Protein AF-A0A4Q2YJ33-F1 (afdb_monomer)

pLDDT: mean 76.93, std 11.54, range [37.56, 91.25]

Foldseek 3Di:
DDQDPDLCSQPLLVPDDPVVSVVLLVVLCCVPPNCPDPNVVVLVVQLQVLLVVLLVVLQVVCVVVVPDDNVVSSNVRSVVSNVVSVSVVVRVSCVVCSVVSNVVCVVPVPVVVPDDDD

Radius of gyration: 19.41 Å; Cα contacts (8 Å, |Δi|>4): 100; chains: 1; bounding box: 50×31×54 Å

Structure (mmCIF, N/CA/C/O backbone):
data_AF-A0A4Q2YJ33-F1
#
_entry.id   AF-A0A4Q2YJ33-F1
#
loop_
_atom_site.group_PDB
_atom_site.id
_atom_site.type_symbol
_atom_site.label_atom_id
_atom_site.label_alt_id
_atom_site.label_comp_id
_atom_site.label_asym_id
_atom_site.label_entity_id
_atom_site.label_seq_id
_atom_site.pdbx_PDB_ins_code
_atom_site.Cartn_x
_atom_site.Cartn_y
_atom_site.Cartn_z
_atom_site.occupancy
_atom_site.B_iso_or_equiv
_atom_site.auth_seq_id
_atom_site.auth_comp_id
_atom_site.auth_asym_id
_atom_site.auth_atom_id
_atom_site.pdbx_PDB_model_num
ATOM 1 N N . MET A 1 1 ? -5.854 -18.747 4.571 1.00 53.12 1 MET A N 1
ATOM 2 C CA . MET A 1 1 ? -5.642 -17.290 4.754 1.00 53.12 1 MET A CA 1
ATOM 3 C C . MET A 1 1 ? -6.930 -16.575 4.365 1.00 53.12 1 MET A C 1
ATOM 5 O O . MET A 1 1 ? -7.335 -16.728 3.225 1.00 53.12 1 MET A O 1
ATOM 9 N N . ARG A 1 2 ? -7.589 -15.829 5.264 1.00 67.62 2 ARG A N 1
ATOM 10 C CA . ARG A 1 2 ? -8.715 -14.962 4.860 1.00 67.62 2 ARG A CA 1
ATOM 11 C C . ARG A 1 2 ? -8.138 -13.687 4.233 1.00 67.62 2 ARG A C 1
ATOM 13 O O . ARG A 1 2 ? -7.216 -13.111 4.823 1.00 67.62 2 ARG A O 1
ATOM 20 N N . ILE A 1 3 ? -8.611 -13.337 3.039 1.00 70.81 3 ILE A N 1
ATOM 21 C CA . ILE A 1 3 ? -8.297 -12.090 2.331 1.00 70.81 3 ILE A CA 1
ATOM 22 C C . ILE A 1 3 ? -9.468 -11.149 2.596 1.00 70.81 3 ILE A C 1
ATOM 24 O O . ILE A 1 3 ? -10.615 -11.533 2.377 1.00 70.81 3 ILE A O 1
ATOM 28 N N . TYR A 1 4 ? -9.187 -9.956 3.109 1.00 71.00 4 TYR A N 1
ATOM 29 C CA . TYR A 1 4 ? -10.207 -8.937 3.343 1.00 71.00 4 TYR A CA 1
ATOM 30 C C . TYR A 1 4 ? -10.124 -7.931 2.200 1.00 71.00 4 TYR A C 1
ATOM 32 O O . TYR A 1 4 ? -9.126 -7.222 2.083 1.00 71.00 4 TYR A O 1
ATOM 40 N N . HIS A 1 5 ? -11.130 -7.899 1.327 1.00 68.81 5 HIS A N 1
ATOM 41 C CA . HIS A 1 5 ? -11.173 -6.935 0.226 1.00 68.81 5 HIS A CA 1
ATOM 42 C C . HIS A 1 5 ? -11.682 -5.573 0.706 1.00 68.81 5 HIS A C 1
ATOM 44 O O . HIS A 1 5 ? -11.366 -4.541 0.119 1.00 68.81 5 HIS A O 1
ATOM 50 N N . SER A 1 6 ? -12.468 -5.559 1.782 1.00 72.31 6 SER A N 1
ATOM 51 C CA . SER A 1 6 ? -13.024 -4.352 2.376 1.00 72.31 6 SER A CA 1
ATOM 52 C C . SER A 1 6 ? -13.246 -4.516 3.882 1.00 72.31 6 SER A C 1
ATOM 54 O O . SER A 1 6 ? -13.364 -5.625 4.399 1.00 72.31 6 SER A O 1
ATOM 56 N N . LEU A 1 7 ? -13.378 -3.394 4.599 1.00 73.69 7 LEU A N 1
ATOM 57 C CA . LEU A 1 7 ? -13.685 -3.360 6.037 1.00 73.69 7 LEU A CA 1
ATOM 58 C C . LEU A 1 7 ? -14.980 -4.100 6.403 1.00 73.69 7 LEU A C 1
ATOM 60 O O . LEU A 1 7 ? -15.147 -4.514 7.543 1.00 73.69 7 LEU A O 1
ATOM 64 N N . LYS A 1 8 ? -15.901 -4.270 5.447 1.00 74.56 8 LYS A N 1
ATOM 65 C CA . LYS A 1 8 ? -17.136 -5.047 5.629 1.00 74.56 8 LYS A CA 1
ATOM 66 C C . LYS A 1 8 ? -16.899 -6.554 5.755 1.00 74.56 8 LYS A C 1
ATOM 68 O O . LYS A 1 8 ? -17.743 -7.235 6.319 1.00 74.56 8 LYS A O 1
ATOM 73 N N . ASP A 1 9 ? -15.776 -7.051 5.242 1.00 76.31 9 ASP A N 1
ATOM 74 C CA . ASP A 1 9 ? -15.440 -8.477 5.265 1.00 76.31 9 ASP A CA 1
ATOM 75 C C . ASP A 1 9 ? -14.858 -8.892 6.630 1.00 76.31 9 ASP A C 1
ATOM 77 O O . ASP A 1 9 ? -14.649 -10.076 6.898 1.00 76.31 9 ASP A O 1
ATOM 81 N N . ILE A 1 10 ? -14.575 -7.911 7.494 1.00 76.94 10 ILE A N 1
ATOM 82 C CA . ILE A 1 10 ? -14.071 -8.107 8.850 1.00 76.94 10 ILE A CA 1
ATOM 83 C C . ILE A 1 10 ? -15.285 -8.316 9.765 1.00 76.94 10 ILE A C 1
ATOM 85 O O . ILE A 1 10 ? -16.053 -7.371 9.959 1.00 76.94 10 ILE A O 1
ATOM 89 N N . PRO A 1 11 ? -15.485 -9.520 10.332 1.00 76.06 11 PRO A N 1
ATOM 90 C CA . PRO A 1 11 ? -16.703 -9.846 11.073 1.00 76.06 11 PRO A CA 1
ATOM 91 C C . PRO A 1 11 ? -16.931 -8.934 12.286 1.00 76.06 11 PRO A C 1
ATOM 93 O O . PRO A 1 11 ? -18.072 -8.613 12.592 1.00 76.06 11 PRO A O 1
ATOM 96 N N . GLU A 1 12 ? -15.863 -8.447 12.924 1.00 72.69 12 GLU A N 1
ATOM 97 C CA . GLU A 1 12 ? -15.930 -7.521 14.065 1.00 72.69 12 GLU A CA 1
ATOM 98 C C . GLU A 1 12 ? -16.468 -6.136 13.679 1.00 72.69 12 GLU A C 1
ATOM 100 O O . GLU A 1 12 ? -17.082 -5.454 14.491 1.00 72.69 12 GLU A O 1
ATOM 105 N N . LEU A 1 13 ? -16.246 -5.717 12.433 1.00 74.25 13 LEU A N 1
ATOM 106 C CA . LEU A 1 13 ? -16.685 -4.425 11.907 1.00 74.25 13 LEU A CA 1
ATOM 107 C C . LEU A 1 13 ? -17.972 -4.548 11.083 1.00 74.25 13 LEU A C 1
ATOM 109 O O . LEU A 1 13 ? -18.627 -3.544 10.817 1.00 74.25 13 LEU A O 1
ATOM 113 N N . ALA A 1 14 ? -18.350 -5.756 10.661 1.00 77.75 14 ALA A N 1
ATOM 114 C CA . ALA A 1 14 ? -19.483 -5.982 9.767 1.00 77.75 14 ALA A CA 1
ATOM 115 C C . ALA A 1 14 ? -20.820 -5.532 10.375 1.00 77.75 14 ALA A C 1
ATOM 117 O O . ALA A 1 14 ? -21.677 -5.040 9.642 1.00 77.75 14 ALA A O 1
ATOM 118 N N . ALA A 1 15 ? -20.958 -5.646 11.700 1.00 78.75 15 ALA A N 1
ATOM 119 C CA . ALA A 1 15 ? -22.139 -5.219 12.448 1.00 78.75 15 ALA A CA 1
ATOM 120 C C . ALA A 1 15 ? -22.301 -3.688 12.529 1.00 78.75 15 ALA A C 1
ATOM 122 O O . ALA A 1 15 ? -23.395 -3.207 12.805 1.00 78.75 15 ALA A O 1
ATOM 123 N N . LEU A 1 16 ? -21.237 -2.914 12.278 1.00 77.06 16 LEU A N 1
ATOM 124 C CA . LEU A 1 16 ? -21.263 -1.457 12.403 1.00 77.06 16 LEU A CA 1
ATOM 125 C C . LEU A 1 16 ? -21.745 -0.769 11.109 1.00 77.06 16 LEU A C 1
ATOM 127 O O . LEU A 1 16 ? -21.507 -1.260 9.995 1.00 77.06 16 LEU A O 1
ATOM 131 N N . PRO A 1 17 ? -22.340 0.431 11.192 1.00 82.00 17 PRO A N 1
ATOM 132 C CA . PRO A 1 17 ? -22.579 1.288 10.035 1.00 82.00 17 PRO A CA 1
ATOM 133 C C . PRO A 1 17 ? -21.281 1.597 9.259 1.00 82.00 17 PRO A C 1
ATOM 135 O O . PRO A 1 17 ? -20.202 1.685 9.849 1.00 82.00 17 PRO A O 1
ATOM 138 N N . PRO A 1 18 ? -21.327 1.817 7.930 1.00 78.19 18 PRO A N 1
ATOM 139 C CA . PRO A 1 18 ? -20.128 2.052 7.113 1.00 78.19 18 PRO A CA 1
ATOM 140 C C . PRO A 1 18 ? -19.244 3.219 7.585 1.00 78.19 18 PRO A C 1
ATOM 142 O O . PRO A 1 18 ? -18.020 3.162 7.447 1.00 78.19 18 PRO A O 1
ATOM 145 N N . LYS A 1 19 ? 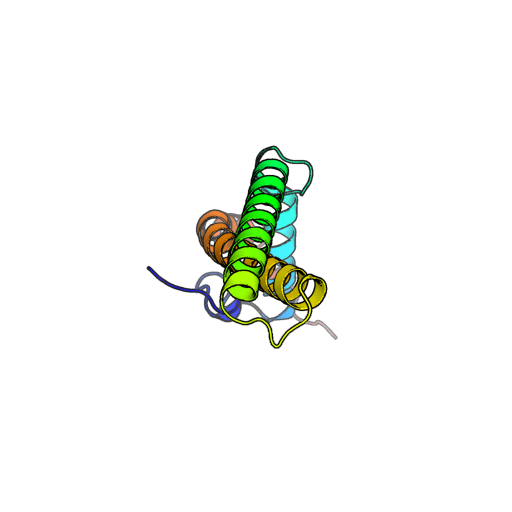-19.851 4.277 8.143 1.00 78.00 19 LYS A N 1
ATOM 146 C CA . LYS A 1 19 ? -19.131 5.440 8.687 1.00 78.00 19 LYS A CA 1
ATOM 147 C C . LYS A 1 19 ? -18.357 5.083 9.960 1.00 78.00 19 LYS A C 1
ATOM 149 O O . LYS A 1 19 ? -17.183 5.429 10.069 1.00 78.00 19 LYS A O 1
ATOM 154 N N . GLU A 1 20 ? -18.972 4.333 10.871 1.00 79.81 20 GLU A N 1
ATOM 155 C CA . GLU A 1 20 ? -18.330 3.880 12.110 1.00 79.81 20 GLU A CA 1
ATOM 156 C C . GLU A 1 20 ? -17.211 2.878 11.844 1.00 79.81 20 GLU A C 1
ATOM 158 O O . GLU A 1 20 ? -16.141 2.995 12.434 1.00 79.81 20 GLU A O 1
ATOM 163 N N . ARG A 1 21 ? -17.383 1.979 10.8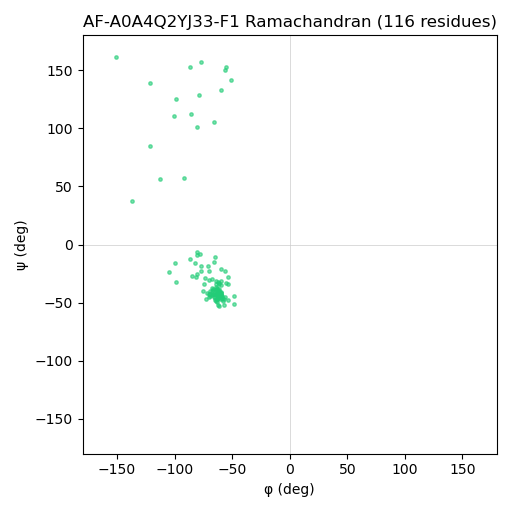65 1.00 81.81 21 ARG A N 1
ATOM 164 C CA . ARG A 1 21 ? -16.309 1.069 10.428 1.00 81.81 21 ARG A CA 1
ATOM 165 C C . ARG A 1 21 ? -15.036 1.813 10.054 1.00 81.81 21 ARG A C 1
ATOM 167 O O . ARG A 1 21 ? -13.951 1.429 10.478 1.00 81.81 21 ARG A O 1
ATOM 174 N N . ARG A 1 22 ? -15.166 2.874 9.250 1.00 80.94 22 ARG A N 1
ATOM 175 C CA . ARG A 1 22 ? -14.024 3.701 8.835 1.00 80.94 22 ARG A CA 1
ATOM 176 C C . ARG A 1 22 ? -13.433 4.462 10.014 1.00 80.94 22 ARG A C 1
ATOM 178 O O . ARG A 1 22 ? -12.215 4.536 10.116 1.00 80.94 22 ARG A O 1
ATOM 185 N N . ARG A 1 23 ? -14.274 4.987 10.908 1.00 83.12 23 ARG A N 1
ATOM 186 C CA . ARG A 1 23 ? -13.822 5.702 12.107 1.00 83.12 23 ARG A CA 1
ATOM 187 C C . ARG A 1 23 ? -13.001 4.795 13.025 1.00 83.12 23 ARG A C 1
ATOM 189 O O . ARG A 1 23 ? -11.869 5.145 13.328 1.00 83.12 23 ARG A O 1
ATOM 196 N N . VAL A 1 24 ? -13.531 3.629 13.397 1.00 82.06 24 VAL A N 1
ATOM 197 C CA . VAL A 1 24 ? -12.841 2.648 14.253 1.00 82.06 24 VAL A CA 1
ATOM 198 C C . VAL A 1 24 ? -11.571 2.138 13.571 1.00 82.06 24 VAL A C 1
ATOM 200 O O . VAL A 1 24 ? -10.516 2.078 14.195 1.00 82.06 24 VAL A O 1
ATOM 203 N N . HIS A 1 25 ? -11.634 1.847 12.266 1.00 82.62 25 HIS A N 1
ATOM 204 C CA . HIS A 1 25 ? -10.455 1.454 11.497 1.00 82.62 25 HIS A CA 1
ATOM 205 C C . HIS A 1 25 ? -9.347 2.511 11.558 1.00 82.62 25 HIS A C 1
ATOM 207 O O . HIS A 1 25 ? -8.215 2.181 11.905 1.00 82.62 25 HIS A O 1
ATOM 213 N N . ASN A 1 26 ? -9.679 3.768 11.259 1.00 81.19 26 ASN A N 1
ATOM 214 C CA . ASN A 1 26 ? -8.721 4.868 11.246 1.00 81.19 26 ASN A CA 1
ATOM 215 C C . ASN A 1 26 ? -8.180 5.173 12.645 1.00 81.19 26 ASN A C 1
ATOM 217 O O . ASN A 1 26 ? -6.988 5.422 12.773 1.00 81.19 26 ASN A O 1
ATOM 221 N N . ALA A 1 27 ? -9.020 5.116 13.682 1.00 81.44 27 ALA A N 1
ATOM 222 C CA . ALA A 1 27 ? -8.602 5.329 15.065 1.00 81.44 27 ALA A CA 1
ATOM 223 C C . ALA A 1 27 ? -7.587 4.265 15.507 1.00 81.44 27 ALA A C 1
ATOM 225 O O . ALA A 1 27 ? -6.476 4.614 15.899 1.00 81.44 27 ALA A O 1
ATOM 226 N N . CYS A 1 28 ? -7.900 2.974 15.332 1.00 80.00 28 CYS A N 1
ATOM 227 C CA . CYS A 1 28 ? -6.962 1.909 15.692 1.00 80.00 28 CYS A CA 1
ATOM 228 C C . CYS A 1 28 ? -5.685 1.942 14.841 1.00 80.00 28 CYS A C 1
ATOM 230 O O . CYS A 1 28 ? -4.610 1.606 15.343 1.00 80.00 28 CYS A O 1
ATOM 232 N N . LEU A 1 29 ? -5.788 2.327 13.563 1.00 79.12 29 LEU A N 1
ATOM 233 C CA . LEU A 1 29 ? -4.635 2.469 12.675 1.00 79.12 29 LEU A CA 1
ATOM 234 C C . LEU A 1 29 ? -3.732 3.623 13.116 1.00 79.12 29 LEU A C 1
ATOM 236 O O . LEU A 1 29 ? -2.521 3.443 13.163 1.00 79.12 29 LEU A O 1
ATOM 240 N N . LEU A 1 30 ? -4.293 4.772 13.494 1.00 78.38 30 LEU A N 1
ATOM 241 C CA . LEU A 1 30 ? -3.519 5.908 13.989 1.00 78.38 30 LEU A CA 1
ATOM 242 C C . LEU A 1 30 ? -2.858 5.594 15.340 1.00 78.38 30 LEU A C 1
ATOM 244 O O . LEU A 1 30 ? -1.688 5.905 15.538 1.00 78.38 30 LEU A O 1
ATOM 248 N N . GLU A 1 31 ? -3.590 4.943 16.242 1.00 77.00 31 GLU A N 1
ATOM 249 C CA . GLU A 1 31 ? -3.135 4.634 17.600 1.00 77.00 31 GLU A CA 1
ATOM 250 C C . GLU A 1 31 ? -2.013 3.584 17.620 1.00 77.00 31 GLU A C 1
ATOM 252 O O . GLU A 1 31 ? -1.040 3.729 18.355 1.00 77.00 31 GLU A O 1
ATOM 257 N N . ASN A 1 32 ? -2.100 2.551 16.774 1.00 71.69 32 ASN A N 1
ATOM 258 C CA . ASN A 1 32 ? -1.160 1.421 16.799 1.00 71.69 32 ASN A CA 1
ATOM 259 C C . ASN A 1 32 ? -0.130 1.440 15.656 1.00 71.69 32 ASN A C 1
ATOM 261 O O . ASN A 1 32 ? 0.935 0.832 15.768 1.00 71.69 32 ASN A O 1
ATOM 265 N N . TYR A 1 33 ? -0.443 2.109 14.545 1.00 69.88 33 TYR A N 1
ATOM 266 C CA . TYR A 1 33 ? 0.337 2.093 13.301 1.00 69.88 33 TYR A CA 1
ATOM 267 C C . TYR A 1 3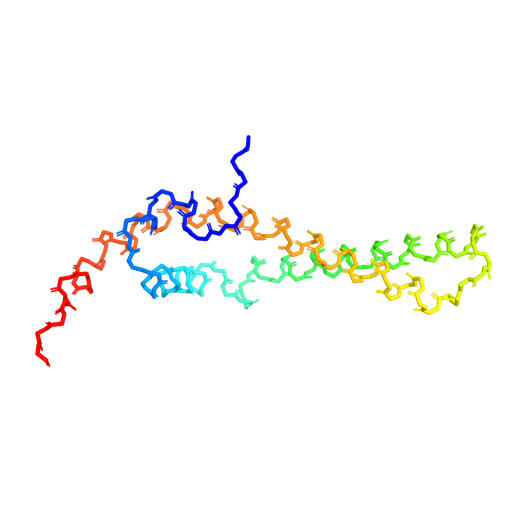3 ? 0.472 3.492 12.693 1.00 69.88 33 TYR A C 1
ATOM 269 O O . TYR A 1 33 ? 0.479 3.650 11.471 1.00 69.88 33 TYR A O 1
ATOM 277 N N . SER A 1 34 ? 0.621 4.519 13.539 1.00 66.94 34 SER A N 1
ATOM 278 C CA . SER A 1 34 ? 0.999 5.852 13.069 1.00 66.94 34 SER A CA 1
ATOM 279 C C . SER A 1 34 ? 2.234 5.760 12.169 1.00 66.94 34 SER A C 1
ATOM 281 O O . SER A 1 34 ? 3.161 4.992 12.444 1.00 66.94 34 SER A O 1
ATOM 283 N N . PHE A 1 35 ? 2.260 6.558 11.103 1.00 61.19 35 PHE A N 1
ATOM 284 C CA . PHE A 1 35 ? 3.375 6.632 10.157 1.00 61.19 35 PHE A CA 1
ATOM 285 C C . PHE A 1 35 ? 4.720 6.917 10.852 1.00 61.19 35 PHE A C 1
ATOM 287 O O . PHE A 1 35 ? 5.760 6.450 10.401 1.00 61.19 35 PHE A O 1
ATOM 294 N N . LEU A 1 36 ? 4.683 7.608 11.999 1.00 62.94 36 LEU A N 1
ATOM 295 C CA . LEU A 1 36 ? 5.854 7.907 12.830 1.00 62.94 36 LEU A CA 1
ATOM 296 C C . LEU A 1 36 ? 6.303 6.752 13.747 1.00 62.94 36 LEU A C 1
ATOM 298 O 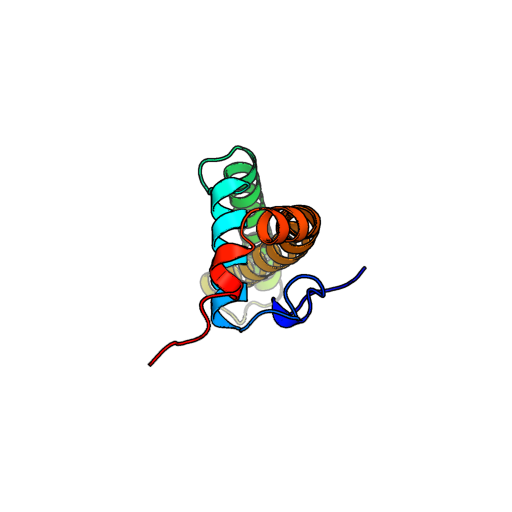O . LEU A 1 36 ? 7.335 6.853 14.406 1.00 62.94 36 LEU A O 1
ATOM 302 N N . SER A 1 37 ? 5.554 5.653 13.823 1.00 72.19 37 SER A N 1
ATOM 303 C CA . SER A 1 37 ? 5.948 4.480 14.608 1.00 72.19 37 SER A CA 1
ATOM 304 C C . SER A 1 37 ? 7.029 3.661 13.890 1.00 72.19 37 SER A C 1
ATOM 306 O O . SER A 1 37 ? 7.130 3.669 12.662 1.00 72.19 37 SER A O 1
ATOM 308 N N . ARG A 1 38 ? 7.806 2.865 14.644 1.00 74.31 38 ARG A N 1
ATOM 309 C CA . ARG A 1 38 ? 8.786 1.912 14.073 1.00 74.31 38 ARG A CA 1
ATOM 310 C C . ARG A 1 38 ? 8.153 0.974 13.039 1.00 74.31 38 ARG A C 1
ATOM 312 O O . ARG A 1 38 ? 8.801 0.606 12.064 1.00 74.31 38 ARG A O 1
ATOM 319 N N . HIS A 1 39 ? 6.886 0.609 13.238 1.00 74.06 39 HIS A N 1
ATOM 320 C CA . HIS A 1 39 ? 6.138 -0.190 12.276 1.00 74.06 39 HIS A CA 1
ATOM 321 C C . HIS A 1 39 ? 5.814 0.606 11.011 1.00 74.06 39 HIS A C 1
ATOM 323 O O . HIS A 1 39 ? 6.054 0.091 9.927 1.00 74.06 39 HIS A O 1
ATOM 329 N N . GLY A 1 40 ? 5.353 1.855 11.130 1.00 73.81 40 GLY A N 1
ATOM 330 C CA . GLY A 1 40 ? 5.108 2.738 9.985 1.00 73.81 40 GLY A CA 1
ATOM 331 C C . GLY A 1 40 ? 6.347 2.930 9.106 1.00 73.81 40 GLY A C 1
ATOM 332 O O . GLY A 1 40 ? 6.266 2.761 7.890 1.00 73.81 40 GLY A O 1
ATOM 333 N N . LEU A 1 41 ? 7.513 3.165 9.720 1.00 80.31 41 LEU A N 1
ATOM 334 C CA . LEU A 1 41 ? 8.775 3.321 8.991 1.00 80.31 41 LEU A CA 1
ATOM 335 C C . LEU A 1 41 ? 9.209 2.028 8.284 1.00 80.31 41 LEU A C 1
ATOM 337 O O . LEU A 1 41 ? 9.569 2.066 7.113 1.00 80.31 41 LEU A O 1
ATOM 341 N N . MET A 1 42 ? 9.138 0.882 8.968 1.00 83.88 42 MET A N 1
ATOM 342 C CA . MET A 1 42 ? 9.458 -0.427 8.380 1.00 83.88 42 MET A CA 1
ATOM 343 C C . MET A 1 42 ? 8.527 -0.777 7.207 1.00 83.88 42 MET A C 1
ATOM 345 O O . MET A 1 42 ? 8.930 -1.429 6.247 1.00 83.88 42 MET A O 1
ATOM 349 N N . TRP A 1 43 ? 7.271 -0.341 7.266 1.00 83.31 43 TRP A N 1
ATOM 350 C CA . TRP A 1 43 ? 6.328 -0.542 6.174 1.00 83.31 43 TRP A CA 1
ATOM 351 C C . TRP A 1 43 ? 6.575 0.390 5.004 1.00 83.31 43 TRP A C 1
ATOM 353 O O . TRP A 1 43 ? 6.519 -0.054 3.860 1.00 83.31 43 TRP A O 1
ATOM 363 N N . LEU A 1 44 ? 6.911 1.649 5.276 1.00 82.81 44 LEU A N 1
ATOM 364 C CA . LEU A 1 44 ? 7.339 2.575 4.240 1.00 82.81 44 LEU A CA 1
ATOM 365 C C . LEU A 1 44 ? 8.574 2.037 3.510 1.00 82.81 44 LEU A C 1
ATOM 367 O O . LEU A 1 44 ? 8.586 2.014 2.282 1.00 82.81 44 LEU A O 1
ATOM 371 N N . THR A 1 45 ? 9.580 1.544 4.240 1.00 86.25 45 THR A N 1
ATOM 372 C CA . THR A 1 45 ? 10.773 0.955 3.618 1.00 86.25 45 THR A CA 1
ATOM 373 C C . THR A 1 45 ? 10.434 -0.300 2.822 1.00 86.25 45 THR A C 1
ATOM 375 O O . THR A 1 45 ? 10.949 -0.453 1.718 1.00 86.25 45 THR A O 1
ATOM 378 N N . PHE A 1 46 ? 9.527 -1.153 3.307 1.00 87.75 46 PHE A N 1
ATOM 379 C CA . PHE A 1 46 ? 9.055 -2.320 2.560 1.00 87.75 46 PHE A CA 1
ATOM 380 C C . PHE A 1 46 ? 8.331 -1.938 1.260 1.00 87.75 46 PHE A C 1
ATOM 382 O O . PHE A 1 46 ? 8.631 -2.496 0.208 1.00 87.75 46 PHE A O 1
ATOM 389 N N . VAL A 1 47 ? 7.420 -0.961 1.291 1.00 87.62 47 VAL A N 1
ATOM 390 C CA . VAL A 1 47 ? 6.708 -0.503 0.085 1.00 87.62 47 VAL A CA 1
ATOM 391 C C . VAL A 1 47 ? 7.677 0.139 -0.910 1.00 87.62 47 VAL A C 1
ATOM 393 O O . VAL A 1 47 ? 7.613 -0.167 -2.101 1.00 87.62 47 VAL A O 1
ATOM 396 N N . CYS A 1 48 ? 8.615 0.966 -0.438 1.00 88.50 48 CYS A N 1
ATOM 397 C CA . CYS A 1 48 ? 9.675 1.529 -1.276 1.00 88.50 48 CYS A CA 1
ATOM 398 C C . CYS A 1 48 ? 10.567 0.435 -1.877 1.00 88.50 48 CYS A C 1
ATOM 400 O O . CYS A 1 48 ? 10.921 0.509 -3.052 1.00 88.50 48 CYS A O 1
ATOM 402 N N . PHE A 1 49 ? 10.889 -0.605 -1.105 1.00 91.06 49 PHE A N 1
ATOM 403 C CA . PHE A 1 49 ? 11.638 -1.759 -1.589 1.00 91.06 49 PHE A CA 1
ATOM 404 C C . PHE A 1 49 ? 10.869 -2.507 -2.685 1.00 91.06 49 PHE A C 1
ATOM 406 O O . PHE A 1 49 ? 11.428 -2.763 -3.747 1.00 91.06 49 PHE A O 1
ATOM 413 N N . CYS A 1 50 ? 9.576 -2.788 -2.493 1.00 89.94 50 CYS A N 1
ATOM 414 C CA . CYS A 1 50 ? 8.739 -3.411 -3.521 1.00 89.94 50 CYS A CA 1
ATOM 415 C C . CYS A 1 50 ? 8.653 -2.563 -4.797 1.00 89.94 50 CYS A C 1
ATOM 417 O O . CYS A 1 50 ? 8.733 -3.113 -5.894 1.00 89.94 50 CYS A O 1
ATOM 419 N N . ALA A 1 51 ? 8.532 -1.238 -4.673 1.00 87.31 51 ALA A N 1
ATOM 420 C CA . ALA A 1 51 ? 8.563 -0.329 -5.816 1.00 87.31 51 ALA A CA 1
ATOM 421 C C . ALA A 1 51 ? 9.921 -0.368 -6.540 1.00 87.31 51 ALA A C 1
ATOM 423 O O . ALA A 1 51 ? 9.952 -0.451 -7.765 1.00 87.31 51 ALA A O 1
ATOM 424 N N . GLY A 1 52 ? 11.036 -0.387 -5.803 1.00 88.12 52 GLY A N 1
ATOM 425 C CA . GLY A 1 52 ? 12.380 -0.522 -6.372 1.00 88.12 52 GLY A CA 1
ATOM 426 C C . GLY A 1 52 ? 12.590 -1.852 -7.103 1.00 88.12 52 GLY A C 1
ATOM 427 O O . GLY A 1 52 ? 13.095 -1.870 -8.223 1.00 88.12 52 GLY A O 1
ATOM 428 N N . VAL A 1 53 ? 12.131 -2.965 -6.522 1.00 91.25 53 VAL A N 1
ATOM 429 C CA . VAL A 1 53 ? 12.145 -4.285 -7.178 1.00 91.25 53 VAL A CA 1
ATOM 430 C C . VAL A 1 53 ? 11.280 -4.271 -8.440 1.00 91.25 53 VAL A C 1
ATOM 432 O O . VAL A 1 53 ? 11.702 -4.770 -9.481 1.00 91.25 53 VAL A O 1
ATOM 435 N N . GLY A 1 54 ? 10.098 -3.656 -8.379 1.00 88.12 54 GLY A N 1
ATOM 436 C CA . GLY A 1 54 ? 9.228 -3.475 -9.537 1.00 88.12 54 GLY A CA 1
ATOM 437 C C . GLY A 1 54 ? 9.889 -2.664 -10.655 1.00 88.12 54 GLY A C 1
ATOM 438 O O . GLY A 1 54 ? 9.827 -3.061 -11.817 1.00 88.12 54 GLY A O 1
ATOM 439 N N . ALA A 1 55 ? 10.577 -1.572 -10.317 1.00 86.94 55 ALA A N 1
ATOM 440 C CA . ALA A 1 55 ? 11.339 -0.761 -11.266 1.00 86.94 55 ALA A CA 1
ATOM 441 C C . ALA A 1 55 ? 12.462 -1.572 -11.936 1.00 86.94 55 ALA A C 1
ATOM 443 O O . ALA A 1 55 ? 12.596 -1.552 -13.160 1.00 86.94 55 ALA A O 1
ATOM 444 N N . ALA A 1 56 ? 13.215 -2.348 -11.149 1.00 89.12 56 ALA A N 1
ATOM 445 C CA . ALA A 1 56 ? 14.274 -3.221 -11.651 1.00 89.12 56 ALA A CA 1
ATOM 446 C C . ALA A 1 56 ? 13.730 -4.315 -12.588 1.00 89.12 56 ALA A C 1
ATOM 448 O O . ALA A 1 56 ? 14.317 -4.587 -13.635 1.00 89.12 56 ALA A O 1
ATOM 449 N N . LEU A 1 57 ? 12.575 -4.902 -12.260 1.00 87.62 57 LEU A N 1
ATOM 450 C CA . LEU A 1 57 ? 11.875 -5.838 -13.143 1.00 87.62 57 LEU A CA 1
ATOM 451 C C . LEU A 1 57 ? 11.426 -5.158 -14.441 1.00 87.62 57 LEU A C 1
ATOM 453 O O . LEU A 1 57 ? 11.600 -5.731 -15.512 1.00 87.62 57 LEU A O 1
ATOM 457 N N . GLY A 1 58 ? 10.913 -3.927 -14.367 1.00 85.19 58 GLY A N 1
ATOM 458 C CA . GLY A 1 58 ? 10.564 -3.126 -15.542 1.00 85.19 58 GLY A CA 1
ATOM 459 C C . GLY A 1 58 ? 11.766 -2.856 -16.452 1.00 85.19 58 GLY A C 1
ATOM 460 O O . GLY A 1 58 ? 11.663 -2.999 -17.669 1.00 85.19 58 GLY A O 1
ATOM 461 N N . PHE A 1 59 ? 12.927 -2.546 -15.869 1.00 85.44 59 PHE A N 1
ATOM 462 C CA . PHE A 1 59 ? 14.187 -2.389 -16.600 1.00 85.44 59 PHE A CA 1
ATOM 463 C C . PHE A 1 59 ? 14.606 -3.685 -17.314 1.00 85.44 59 PHE A C 1
AT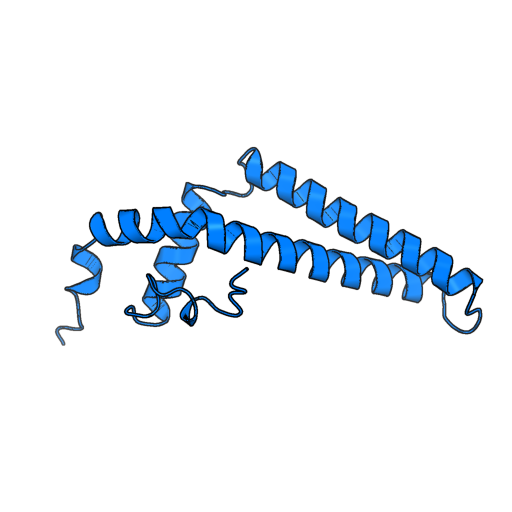OM 465 O O . PHE A 1 59 ? 14.967 -3.659 -18.491 1.00 85.44 59 PHE A O 1
ATOM 472 N N . MET A 1 60 ? 14.521 -4.829 -16.629 1.00 87.19 60 MET A N 1
ATOM 473 C CA . MET A 1 60 ? 14.810 -6.136 -17.232 1.00 87.19 60 MET A CA 1
ATOM 474 C C . MET A 1 60 ? 13.820 -6.484 -18.349 1.00 87.19 60 MET A C 1
ATOM 476 O O . MET A 1 60 ? 14.219 -7.045 -19.363 1.00 87.19 60 MET A O 1
ATOM 480 N N . LEU A 1 61 ? 12.545 -6.115 -18.202 1.00 83.62 61 LEU A N 1
ATOM 481 C CA . LEU A 1 61 ? 11.528 -6.349 -19.225 1.00 83.62 61 LEU A CA 1
ATOM 482 C C . LEU A 1 61 ? 11.798 -5.530 -20.495 1.00 83.62 61 LEU A C 1
ATOM 484 O O . LEU A 1 61 ? 11.623 -6.035 -21.599 1.00 83.62 61 LEU A O 1
ATOM 488 N N . HIS A 1 62 ? 12.271 -4.290 -20.345 1.00 83.44 62 HIS A N 1
ATOM 489 C CA . HIS A 1 62 ? 12.663 -3.451 -21.478 1.00 83.44 62 HIS A CA 1
ATOM 490 C C . HIS A 1 62 ? 13.807 -4.070 -22.292 1.00 83.44 62 HIS A C 1
ATOM 492 O O . HIS A 1 62 ? 13.755 -4.041 -23.512 1.00 83.44 62 HIS A O 1
ATOM 498 N N . ARG A 1 63 ? 14.788 -4.714 -21.639 1.00 80.56 63 ARG A N 1
ATOM 499 C CA . ARG A 1 63 ? 15.874 -5.447 -22.328 1.00 80.56 63 ARG A CA 1
ATOM 500 C C . ARG A 1 63 ? 15.369 -6.582 -23.231 1.00 80.56 63 ARG A C 1
ATOM 502 O O . ARG A 1 63 ? 16.121 -7.051 -24.074 1.00 80.56 63 ARG A O 1
ATOM 509 N N . ILE A 1 64 ? 14.148 -7.067 -22.998 1.00 83.00 64 ILE A N 1
ATOM 510 C CA . ILE A 1 64 ? 13.507 -8.142 -23.766 1.00 83.00 64 ILE A CA 1
ATOM 511 C C . ILE A 1 64 ? 12.548 -7.553 -24.813 1.00 83.00 64 ILE A C 1
ATOM 513 O O . ILE A 1 64 ? 12.365 -8.128 -25.883 1.00 83.00 64 ILE A O 1
ATOM 517 N N . VAL A 1 65 ? 11.927 -6.413 -24.503 1.00 79.00 65 VAL A N 1
ATOM 518 C CA . VAL A 1 65 ? 10.899 -5.760 -25.316 1.00 79.00 65 VAL A CA 1
ATOM 519 C C . VAL A 1 65 ? 11.365 -4.346 -25.676 1.00 79.00 65 VAL A C 1
ATOM 521 O O . VAL A 1 65 ? 10.996 -3.363 -25.028 1.00 79.00 65 VAL A O 1
ATOM 524 N N . ASP A 1 66 ? 12.156 -4.246 -26.747 1.00 75.50 66 ASP A N 1
ATOM 525 C CA . ASP A 1 66 ? 12.728 -2.984 -27.254 1.00 75.50 66 ASP A CA 1
ATOM 526 C C . ASP A 1 66 ? 11.673 -1.981 -27.766 1.00 75.50 66 ASP A C 1
ATOM 528 O O . ASP A 1 66 ? 11.971 -0.813 -28.014 1.00 75.50 66 ASP A O 1
ATOM 532 N N . SER A 1 67 ? 10.414 -2.401 -27.920 1.00 74.44 67 SER A N 1
ATOM 533 C CA . SER A 1 67 ? 9.348 -1.579 -28.504 1.00 74.44 67 SER A CA 1
ATOM 534 C C . SER A 1 67 ? 8.765 -0.521 -27.559 1.00 74.44 67 SER A C 1
ATOM 536 O O . SER A 1 67 ? 7.944 0.291 -27.986 1.00 74.44 67 SER A O 1
ATOM 538 N N . VAL A 1 68 ? 9.132 -0.523 -26.274 1.00 76.94 68 VAL A N 1
ATOM 539 C CA . VAL A 1 68 ? 8.572 0.385 -25.259 1.00 76.94 68 VAL A CA 1
ATOM 540 C C . VAL A 1 68 ? 9.683 1.215 -24.629 1.00 76.94 68 VAL A C 1
ATOM 542 O O . VAL A 1 68 ? 10.747 0.698 -24.330 1.00 76.94 68 VAL A O 1
ATOM 545 N 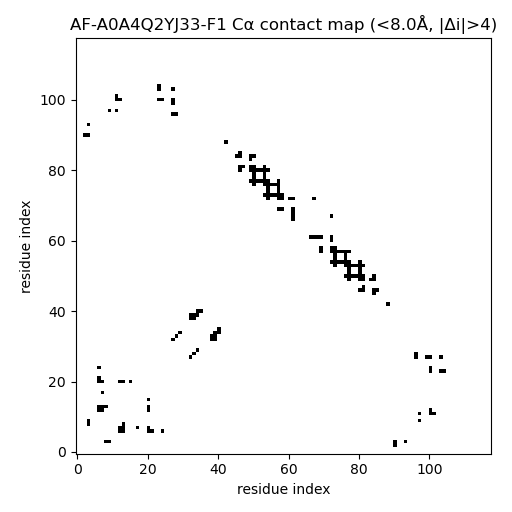N . SER A 1 69 ? 9.445 2.508 -24.385 1.00 84.12 69 SER A N 1
ATOM 546 C CA . SER A 1 69 ? 10.431 3.381 -23.734 1.00 84.12 69 SER A CA 1
ATOM 547 C C . SER A 1 69 ? 10.814 2.873 -22.338 1.00 84.12 69 SER A C 1
ATOM 549 O O . SER A 1 69 ? 9.939 2.620 -21.506 1.00 84.12 69 SER A O 1
ATOM 551 N N . LEU A 1 70 ? 12.121 2.832 -22.051 1.00 81.12 70 LEU A N 1
ATOM 552 C CA . LEU A 1 70 ? 12.682 2.415 -20.762 1.00 81.12 70 LEU A CA 1
ATOM 553 C C . LEU A 1 70 ? 12.004 3.101 -19.564 1.00 81.12 70 LEU A C 1
ATOM 555 O O . LEU A 1 70 ? 11.632 2.446 -18.592 1.00 81.12 70 LEU A O 1
ATOM 559 N N . ARG A 1 71 ? 11.782 4.419 -19.659 1.00 82.94 71 ARG A N 1
ATOM 560 C CA . ARG A 1 71 ? 11.148 5.207 -18.587 1.00 82.94 71 ARG A CA 1
ATOM 561 C C . ARG A 1 71 ? 9.709 4.774 -18.318 1.00 82.94 71 ARG A C 1
ATOM 563 O O . ARG A 1 71 ? 9.240 4.886 -17.189 1.00 82.94 71 ARG A O 1
ATOM 570 N N . THR A 1 72 ? 8.997 4.307 -19.340 1.00 84.69 72 THR A N 1
ATOM 571 C CA . THR A 1 72 ? 7.629 3.803 -19.194 1.00 84.69 72 THR A CA 1
ATOM 572 C C . THR A 1 72 ? 7.642 2.448 -18.499 1.00 84.69 72 THR A C 1
ATOM 574 O O . THR A 1 72 ? 6.909 2.270 -17.532 1.00 84.69 72 THR A O 1
ATOM 577 N N . CYS A 1 73 ? 8.512 1.526 -18.919 1.00 83.00 73 CYS A N 1
ATOM 578 C CA . CYS A 1 73 ? 8.647 0.211 -18.287 1.00 83.00 73 CYS A CA 1
ATOM 579 C C . CYS A 1 73 ? 9.043 0.315 -16.810 1.00 83.00 73 CYS A C 1
ATOM 581 O O . CYS A 1 73 ? 8.444 -0.351 -15.969 1.00 83.00 73 CYS A O 1
ATOM 583 N N . GLU A 1 74 ? 9.995 1.187 -16.478 1.00 84.56 74 GLU A N 1
ATOM 584 C CA . GLU A 1 74 ? 10.426 1.423 -15.098 1.00 84.56 74 GLU A CA 1
ATOM 585 C C . GLU A 1 74 ? 9.290 1.993 -14.237 1.00 84.56 74 GLU A C 1
ATOM 587 O O . GLU A 1 74 ? 9.015 1.478 -13.156 1.00 84.56 74 GLU A O 1
ATOM 592 N N . ARG A 1 75 ? 8.572 3.014 -14.731 1.00 86.38 75 ARG A N 1
ATOM 593 C CA . ARG A 1 75 ? 7.437 3.617 -14.009 1.00 86.38 75 ARG A CA 1
ATOM 594 C C . ARG A 1 75 ? 6.291 2.637 -13.808 1.00 86.38 75 ARG A C 1
ATOM 596 O O . ARG A 1 75 ? 5.715 2.598 -12.724 1.00 86.38 75 ARG A O 1
ATOM 603 N N . VAL A 1 76 ? 5.960 1.853 -14.834 1.00 88.38 76 VAL A N 1
ATOM 604 C CA . VAL A 1 76 ? 4.917 0.823 -14.745 1.00 88.38 76 VAL A CA 1
ATOM 605 C C . VAL A 1 76 ? 5.339 -0.257 -13.753 1.00 88.38 76 VAL A C 1
ATOM 607 O O . VAL A 1 76 ? 4.560 -0.600 -12.869 1.00 88.38 76 VAL A O 1
ATOM 610 N N . GLY A 1 77 ? 6.583 -0.731 -13.830 1.00 87.38 77 GLY A N 1
ATOM 611 C CA . GLY A 1 77 ? 7.133 -1.696 -12.883 1.00 87.38 77 GLY A CA 1
ATOM 612 C C . GLY A 1 77 ? 7.105 -1.181 -11.442 1.00 87.38 77 GLY A C 1
ATOM 613 O O . GLY A 1 77 ? 6.615 -1.872 -10.548 1.00 87.38 77 GLY A O 1
ATOM 614 N N .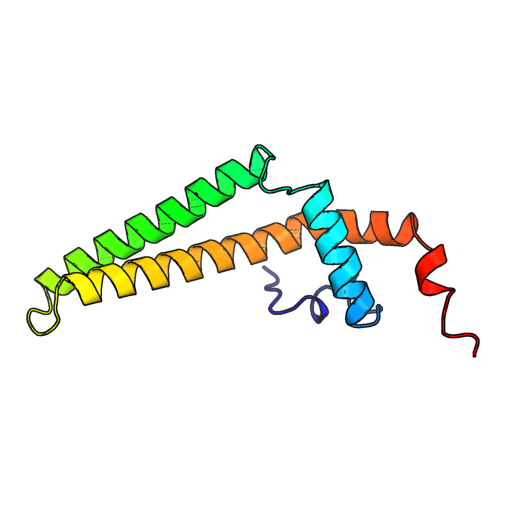 ALA A 1 78 ? 7.543 0.058 -11.215 1.00 85.81 78 ALA A N 1
ATOM 615 C CA . ALA A 1 78 ? 7.502 0.705 -9.906 1.00 85.81 78 ALA A CA 1
ATOM 616 C C . ALA A 1 78 ? 6.070 0.846 -9.374 1.00 85.81 78 ALA A C 1
ATOM 618 O O . ALA A 1 78 ? 5.816 0.553 -8.205 1.00 85.81 78 ALA A O 1
ATOM 619 N N . ALA A 1 79 ? 5.122 1.244 -10.228 1.00 89.50 79 ALA A N 1
ATOM 620 C CA . ALA A 1 79 ? 3.712 1.357 -9.866 1.00 89.50 79 ALA A CA 1
ATOM 621 C C . ALA A 1 79 ? 3.119 -0.004 -9.471 1.00 89.50 79 ALA A C 1
ATOM 623 O O . ALA A 1 79 ? 2.434 -0.102 -8.454 1.00 89.50 79 ALA A O 1
ATOM 624 N N . VAL A 1 80 ? 3.431 -1.067 -10.218 1.00 90.25 80 VAL A N 1
ATOM 625 C CA . VAL A 1 80 ? 3.013 -2.438 -9.885 1.00 90.25 80 VAL A CA 1
ATOM 626 C C . VAL A 1 80 ? 3.605 -2.873 -8.544 1.00 90.25 80 VAL A C 1
ATOM 628 O O . VAL A 1 80 ? 2.875 -3.367 -7.684 1.00 90.25 80 VAL A O 1
ATOM 631 N N . GLY A 1 81 ? 4.901 -2.634 -8.327 1.00 85.75 81 GLY A N 1
ATOM 632 C CA . GLY A 1 81 ? 5.574 -2.930 -7.063 1.00 85.75 81 GLY A CA 1
ATOM 633 C C . GLY A 1 81 ? 4.966 -2.178 -5.876 1.00 85.75 81 GLY A C 1
ATOM 634 O O . GLY A 1 81 ? 4.735 -2.770 -4.821 1.00 85.75 81 GLY A O 1
ATOM 635 N N . TYR A 1 82 ? 4.629 -0.900 -6.059 1.00 87.12 82 TYR A N 1
ATOM 636 C CA . TYR A 1 82 ? 3.965 -0.078 -5.049 1.00 87.12 82 TYR A CA 1
ATOM 637 C C . TYR A 1 82 ? 2.568 -0.606 -4.698 1.00 87.12 82 TYR A C 1
ATOM 639 O O . TYR A 1 82 ? 2.257 -0.795 -3.521 1.00 87.12 82 TYR A O 1
ATOM 647 N N . VAL A 1 83 ? 1.735 -0.892 -5.706 1.00 88.56 83 VAL A N 1
ATOM 648 C CA . VAL A 1 83 ? 0.380 -1.431 -5.505 1.00 88.56 83 VAL A CA 1
ATOM 649 C C . VAL A 1 83 ? 0.439 -2.783 -4.798 1.00 88.56 83 VAL A C 1
ATOM 651 O O . VAL A 1 83 ? -0.318 -3.020 -3.857 1.00 88.56 83 VAL A O 1
ATOM 654 N N . PHE A 1 84 ? 1.369 -3.650 -5.199 1.00 88.31 84 PHE A N 1
ATOM 655 C CA . PHE A 1 84 ? 1.563 -4.948 -4.564 1.00 88.31 84 PHE A CA 1
ATOM 656 C C . PHE A 1 84 ? 2.007 -4.811 -3.102 1.00 88.31 84 PHE A C 1
ATOM 658 O O . PHE A 1 84 ? 1.399 -5.412 -2.214 1.00 88.31 84 PHE A O 1
ATOM 665 N N . GLY A 1 85 ? 3.015 -3.976 -2.830 1.00 85.25 85 GLY A N 1
ATOM 666 C CA . GLY A 1 85 ? 3.487 -3.701 -1.471 1.00 85.25 85 GLY A CA 1
ATOM 667 C C . GLY A 1 85 ? 2.381 -3.133 -0.577 1.00 85.25 85 GLY A C 1
ATOM 668 O O . GLY A 1 85 ? 2.181 -3.611 0.541 1.00 85.25 85 GLY A O 1
ATOM 669 N N . GLY A 1 86 ? 1.602 -2.176 -1.093 1.00 83.81 86 GLY A N 1
ATOM 670 C CA . GLY A 1 86 ? 0.451 -1.596 -0.399 1.00 83.81 86 GLY A CA 1
ATOM 671 C C . GLY A 1 86 ? -0.664 -2.609 -0.128 1.00 83.81 86 GLY A C 1
ATOM 672 O O . GLY A 1 86 ? -1.239 -2.621 0.960 1.00 83.81 86 GLY A O 1
ATOM 673 N N . PHE A 1 87 ? -0.938 -3.510 -1.074 1.00 86.25 87 PHE A N 1
ATOM 674 C CA . PHE A 1 87 ? -1.923 -4.574 -0.889 1.00 86.25 87 PHE A CA 1
ATOM 675 C C . PHE A 1 87 ? -1.502 -5.561 0.207 1.00 86.25 87 PHE A C 1
ATOM 677 O O . PHE A 1 87 ? -2.294 -5.860 1.105 1.00 86.25 87 PHE A O 1
ATOM 684 N N . VAL A 1 88 ? -0.252 -6.035 0.177 1.00 86.06 88 VAL A N 1
ATOM 685 C CA . VAL A 1 88 ? 0.300 -6.934 1.207 1.00 86.06 88 VAL A CA 1
ATOM 686 C C . VAL A 1 88 ? 0.260 -6.267 2.582 1.00 86.06 88 VAL A C 1
ATOM 688 O O . VAL A 1 88 ? -0.179 -6.885 3.557 1.00 86.06 88 VAL A O 1
ATOM 691 N N . TYR A 1 89 ? 0.644 -4.991 2.650 1.00 82.69 89 TYR A N 1
ATOM 692 C CA . TYR A 1 89 ? 0.549 -4.186 3.862 1.00 82.69 89 TYR A CA 1
ATOM 693 C C . TYR A 1 89 ? -0.885 -4.114 4.394 1.00 82.69 89 TYR A C 1
ATOM 695 O O . TYR A 1 89 ? -1.113 -4.417 5.566 1.00 82.69 89 TYR A O 1
ATOM 703 N N . GLY A 1 90 ? -1.864 -3.809 3.536 1.00 79.25 90 GLY A N 1
ATOM 704 C CA . GLY A 1 90 ? -3.279 -3.775 3.906 1.00 79.25 90 GLY A CA 1
ATOM 705 C C . GLY A 1 90 ? -3.769 -5.108 4.477 1.00 79.25 90 GLY A C 1
ATOM 706 O O . GLY A 1 90 ? -4.368 -5.144 5.554 1.00 79.25 90 GLY A O 1
ATOM 707 N N . GLN A 1 91 ? -3.442 -6.229 3.824 1.00 83.62 91 GLN A N 1
ATOM 708 C CA . GLN A 1 91 ? -3.806 -7.563 4.319 1.00 83.62 91 GLN A CA 1
ATOM 709 C C . GLN A 1 91 ? -3.179 -7.876 5.685 1.00 83.62 91 GLN A C 1
ATOM 711 O O . GLN A 1 91 ? -3.835 -8.466 6.551 1.00 83.62 91 GLN A O 1
ATOM 716 N N . MET A 1 92 ? -1.923 -7.479 5.907 1.00 80.69 92 MET A N 1
ATOM 717 C CA . MET A 1 92 ? -1.251 -7.697 7.188 1.00 80.69 92 MET A CA 1
ATOM 718 C C . MET A 1 92 ? -1.808 -6.794 8.292 1.00 80.69 92 MET A C 1
ATOM 720 O O . MET A 1 92 ? -2.042 -7.269 9.407 1.00 80.69 92 MET A O 1
ATOM 724 N N . ILE A 1 93 ? -2.075 -5.524 7.984 1.00 79.31 93 ILE A N 1
ATOM 725 C CA . ILE A 1 93 ? -2.682 -4.577 8.916 1.00 79.31 93 ILE A CA 1
ATOM 726 C C . ILE A 1 93 ? -4.053 -5.050 9.365 1.00 79.31 93 ILE A C 1
ATOM 728 O O . ILE A 1 93 ? -4.307 -5.079 10.566 1.00 79.31 93 ILE A O 1
ATOM 732 N N . HIS A 1 94 ? -4.918 -5.487 8.448 1.00 77.31 94 HIS A N 1
ATOM 733 C CA . HIS A 1 94 ? -6.244 -5.964 8.831 1.00 77.31 94 HIS A CA 1
ATOM 734 C C . HIS A 1 94 ? -6.170 -7.156 9.788 1.00 77.31 94 HIS A C 1
ATOM 736 O O . HIS A 1 94 ? -6.966 -7.243 10.718 1.00 77.31 94 HIS A O 1
ATOM 742 N N . ARG A 1 95 ? -5.180 -8.043 9.630 1.00 76.50 95 ARG A N 1
ATOM 743 C CA . ARG A 1 95 ? -4.966 -9.158 10.564 1.00 76.50 95 ARG A CA 1
ATOM 744 C C . ARG A 1 95 ? -4.482 -8.710 11.932 1.00 76.50 95 ARG A C 1
ATOM 746 O O . ARG A 1 95 ? -4.964 -9.242 12.927 1.00 76.50 95 ARG A O 1
ATOM 753 N N . LYS A 1 96 ? -3.545 -7.761 11.984 1.00 77.25 96 LYS A N 1
ATOM 754 C CA . LYS A 1 96 ? -3.006 -7.262 13.252 1.00 77.25 96 LYS A CA 1
ATOM 755 C C . LYS A 1 96 ? -3.972 -6.339 13.990 1.00 77.25 96 LYS A C 1
ATOM 757 O O . LYS A 1 96 ? -4.003 -6.384 15.209 1.00 77.25 96 LYS A O 1
ATOM 762 N N . LEU A 1 97 ? -4.771 -5.544 13.280 1.00 76.88 97 LEU A N 1
ATOM 763 C CA . LEU A 1 97 ? -5.759 -4.641 13.876 1.00 76.88 97 LEU A CA 1
ATOM 764 C C . LEU A 1 97 ? -7.024 -5.361 14.358 1.00 76.88 97 LEU A C 1
ATOM 766 O O . LEU A 1 97 ? -7.698 -4.858 15.249 1.00 76.88 97 LEU A O 1
ATOM 770 N N . ARG A 1 98 ? -7.337 -6.544 13.817 1.00 78.50 98 ARG A N 1
ATOM 771 C CA . ARG A 1 98 ? -8.515 -7.338 14.199 1.00 78.50 98 ARG A CA 1
ATOM 772 C C . ARG A 1 98 ? -8.706 -7.528 15.716 1.00 78.50 98 ARG A C 1
ATOM 774 O O . ARG A 1 98 ? -9.806 -7.241 16.182 1.00 78.50 98 ARG A O 1
ATOM 781 N N . PRO A 1 99 ? -7.697 -7.970 16.498 1.00 76.44 99 PRO A N 1
ATOM 782 C CA . PRO A 1 99 ? -7.844 -8.078 17.952 1.00 76.44 99 PRO A CA 1
ATOM 783 C C . PRO A 1 99 ? -8.123 -6.725 18.622 1.00 76.44 99 PRO A C 1
ATOM 785 O O . PRO A 1 99 ? -8.907 -6.665 19.565 1.00 76.44 99 PRO A O 1
ATOM 788 N N . HIS A 1 100 ? -7.554 -5.636 18.098 1.00 79.56 100 HIS A N 1
ATOM 789 C CA . HIS A 1 100 ? -7.757 -4.292 18.639 1.00 79.56 100 HIS A CA 1
ATOM 790 C C . HIS A 1 100 ? -9.150 -3.733 18.331 1.00 79.56 100 HIS A C 1
ATOM 792 O O . HIS A 1 100 ? -9.679 -2.988 19.147 1.00 79.56 100 HIS A O 1
ATOM 798 N N . TYR A 1 101 ? -9.798 -4.129 17.226 1.00 78.00 101 TYR A N 1
ATOM 799 C CA . TYR A 1 101 ? -11.182 -3.715 16.953 1.00 78.00 101 TYR A CA 1
ATOM 800 C C . TYR A 1 101 ? -12.153 -4.204 18.022 1.00 78.00 101 TYR A C 1
ATOM 802 O O . TYR A 1 101 ? -12.995 -3.434 18.472 1.00 78.00 101 TYR A O 1
ATOM 810 N N . ALA A 1 102 ? -12.017 -5.456 18.463 1.00 73.94 102 ALA A N 1
ATOM 811 C CA . ALA A 1 102 ? -12.871 -5.999 19.516 1.00 73.94 102 ALA A CA 1
ATOM 812 C C . ALA A 1 102 ? -12.674 -5.251 20.845 1.00 73.94 102 ALA A C 1
ATOM 814 O O . ALA A 1 102 ? -13.638 -4.993 21.562 1.00 73.94 102 ALA A O 1
ATOM 815 N N . GLU A 1 103 ? -11.438 -4.866 21.164 1.00 77.25 103 GLU A N 1
ATOM 816 C CA . GLU A 1 103 ? -11.130 -4.093 22.367 1.00 77.25 103 GLU A CA 1
ATOM 817 C C . GLU A 1 103 ? -11.644 -2.648 22.278 1.00 77.25 103 GLU A C 1
ATOM 819 O O . GLU A 1 103 ? -12.241 -2.152 23.231 1.00 77.25 103 GLU A O 1
ATOM 824 N N . PHE A 1 104 ? -11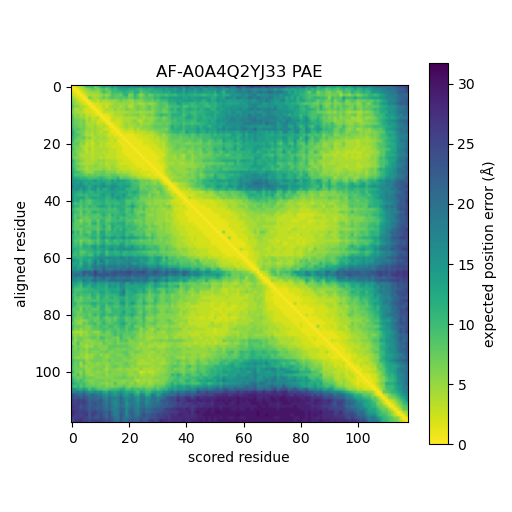.482 -1.997 21.124 1.00 73.31 104 PHE A N 1
ATOM 825 C CA . PHE A 1 104 ? -11.938 -0.627 20.889 1.00 73.31 104 PHE A CA 1
ATOM 826 C C . PHE A 1 104 ? -13.469 -0.527 20.935 1.00 73.31 104 PHE A C 1
ATOM 828 O O . PHE A 1 104 ? -14.012 0.341 21.611 1.00 73.31 104 PHE A O 1
ATOM 835 N N . ILE A 1 105 ? -14.177 -1.484 20.320 1.00 70.81 105 ILE A N 1
ATOM 836 C CA . ILE A 1 105 ? -15.645 -1.583 20.388 1.00 70.81 105 ILE A CA 1
ATOM 837 C C . ILE A 1 105 ? -16.114 -1.828 21.832 1.00 70.81 105 ILE A C 1
ATOM 839 O O . ILE A 1 105 ? -17.116 -1.258 22.259 1.00 70.81 105 ILE A O 1
ATOM 843 N N . ARG A 1 106 ? -15.383 -2.633 22.620 1.00 71.69 106 ARG A N 1
ATOM 844 C CA . ARG A 1 106 ? -15.694 -2.849 24.046 1.00 71.69 106 ARG A CA 1
ATOM 845 C C . ARG A 1 106 ? -15.418 -1.622 24.919 1.00 71.69 106 ARG A C 1
ATOM 847 O O . ARG A 1 106 ? -16.102 -1.459 25.926 1.00 71.69 106 ARG A O 1
ATOM 854 N N . LYS A 1 107 ? -14.431 -0.789 24.571 1.00 69.00 107 LYS A N 1
ATOM 855 C CA . LYS A 1 107 ? -14.090 0.451 25.292 1.00 69.00 107 LYS A CA 1
ATOM 856 C C . LYS A 1 107 ? -14.992 1.631 24.919 1.00 69.00 107 LYS A C 1
ATOM 858 O O . LYS A 1 107 ? -15.229 2.481 25.772 1.00 69.00 107 LYS A O 1
ATOM 863 N N . GLU A 1 108 ? -15.544 1.664 23.705 1.00 63.16 108 GLU A N 1
ATOM 864 C CA . GLU A 1 108 ? -16.468 2.711 23.238 1.00 63.16 108 GLU A CA 1
ATOM 865 C C . GLU A 1 108 ? -17.918 2.220 22.991 1.00 63.16 108 GLU A C 1
ATOM 867 O O . GLU A 1 108 ? -18.475 2.462 21.918 1.00 63.16 108 GLU A O 1
ATOM 872 N N . PRO A 1 109 ? -18.627 1.614 23.968 1.00 54.19 109 PRO A N 1
ATOM 873 C CA . PRO A 1 109 ? -20.045 1.286 23.786 1.00 54.19 109 PRO A CA 1
ATOM 874 C C . PRO A 1 109 ? -20.934 2.540 23.648 1.00 54.19 109 PRO A C 1
ATOM 876 O O . PRO A 1 109 ? -22.070 2.448 23.193 1.00 54.19 109 PRO A O 1
ATOM 879 N N . LYS A 1 110 ? -20.430 3.732 24.011 1.00 48.53 110 LYS A N 1
ATOM 880 C CA . LYS A 1 110 ? -21.198 4.989 24.022 1.00 48.53 110 LYS A CA 1
ATOM 881 C C . LYS A 1 110 ? -21.421 5.638 22.649 1.00 48.53 110 LYS A C 1
ATOM 883 O O . LYS A 1 110 ? -22.331 6.449 22.550 1.00 48.53 110 LYS A O 1
ATOM 888 N N . ALA A 1 111 ? -20.658 5.303 21.606 1.00 48.91 111 ALA A N 1
ATOM 889 C CA . ALA A 1 111 ? -20.871 5.895 20.276 1.00 48.91 111 ALA A CA 1
ATOM 890 C C . ALA A 1 111 ? -21.955 5.166 19.456 1.00 48.91 111 ALA A C 1
ATOM 892 O O . ALA A 1 111 ? -22.618 5.791 18.638 1.00 48.91 111 ALA A O 1
ATOM 893 N N . ALA A 1 112 ? -22.169 3.870 19.713 1.00 46.38 112 ALA A N 1
ATOM 894 C CA . ALA A 1 112 ? -23.186 3.061 19.034 1.00 46.38 112 ALA A CA 1
ATOM 895 C C . ALA A 1 112 ? -24.598 3.232 19.633 1.00 46.38 112 ALA A C 1
ATOM 897 O O . ALA A 1 112 ? -25.585 2.863 19.004 1.00 46.38 112 ALA A O 1
ATOM 898 N N . ALA A 1 113 ? -24.698 3.790 20.846 1.00 47.75 113 ALA A N 1
ATOM 899 C CA . ALA A 1 113 ? -25.970 4.100 21.499 1.00 47.75 113 ALA A CA 1
ATOM 900 C C . ALA A 1 113 ? -26.536 5.481 21.113 1.00 47.75 113 ALA A C 1
ATOM 902 O O . ALA A 1 113 ? -27.705 5.737 21.375 1.00 47.75 113 ALA A O 1
ATOM 903 N N . SER A 1 114 ? -25.757 6.358 20.466 1.00 48.28 114 SER A N 1
ATOM 904 C CA . SER A 1 114 ? -26.248 7.638 19.931 1.00 48.28 114 SER A CA 1
ATOM 905 C C . SER A 1 114 ? -26.702 7.486 18.476 1.00 48.28 114 SER A C 1
ATOM 907 O O . SER A 1 114 ? -26.191 8.150 17.570 1.00 48.28 114 SER A 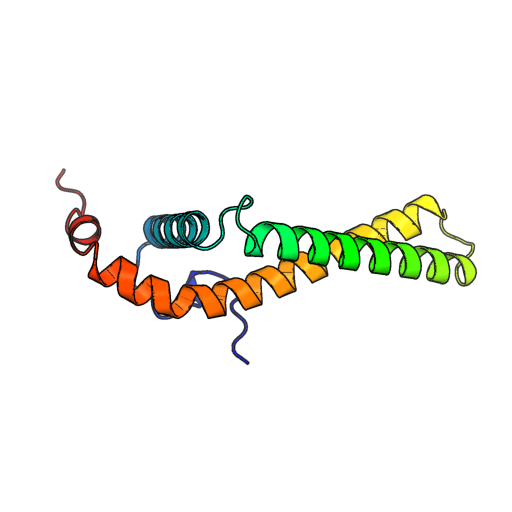O 1
ATOM 909 N N . GLY A 1 115 ? -27.649 6.568 18.259 1.00 41.53 115 GLY A N 1
ATOM 910 C CA . GLY A 1 115 ? -28.556 6.647 17.114 1.00 41.53 115 GLY A CA 1
ATOM 911 C C . GLY A 1 115 ? -29.264 8.011 17.117 1.00 41.53 115 GLY A C 1
ATOM 912 O O . GLY A 1 115 ? -29.355 8.629 18.176 1.00 41.53 115 GLY A O 1
ATOM 913 N N . PRO A 1 116 ? -29.682 8.532 15.953 1.00 46.78 116 PRO A N 1
ATOM 914 C CA . PRO A 1 116 ? -30.113 9.917 15.831 1.00 46.78 116 PRO A CA 1
ATOM 915 C C . PRO A 1 116 ? -31.395 10.152 16.633 1.00 46.78 116 PRO A C 1
ATOM 917 O O . PRO A 1 116 ? -32.475 9.758 16.198 1.00 46.78 116 PRO A O 1
ATOM 920 N N . ASP A 1 117 ? -31.271 10.819 17.776 1.00 44.44 117 ASP A N 1
ATOM 921 C CA . ASP A 1 117 ? -32.384 11.549 18.363 1.00 44.44 117 ASP A CA 1
ATOM 922 C C . ASP A 1 117 ? -32.478 12.895 17.632 1.00 44.44 117 ASP A C 1
ATOM 924 O O . ASP A 1 117 ? -31.710 13.815 17.917 1.00 44.44 117 ASP A O 1
ATOM 928 N N . LEU A 1 118 ? -33.438 12.933 16.697 1.00 37.56 118 LEU A N 1
ATOM 929 C CA . LEU A 1 118 ? -34.083 14.094 16.057 1.00 37.56 118 LEU A CA 1
ATOM 930 C C . LEU A 1 118 ? -33.241 14.943 15.086 1.00 37.56 118 LEU A C 1
ATOM 932 O O . LEU A 1 118 ? -32.399 15.759 15.516 1.00 37.56 118 LEU A O 1
#

Sequence (118 aa):
MRIYHSLKDIPELAALPPKERRRVHNACLLENYSFLSRHGLMWLTFVCFCAGVGAALGFMLHRIVDSVSLRTCERVGAAVGYVFGGFVYGQMIHRKLRPHYAEFIRKEPKAAASGPDL

Solvent-accessible surface area (backbone atoms only — not comparable to full-atom values): 6541 Å² total; per-residue (Å²): 134,92,82,65,92,47,72,66,68,38,74,88,36,45,84,47,57,76,67,53,38,51,50,53,50,51,50,53,40,51,76,76,50,30,67,88,36,76,64,24,47,54,47,51,52,48,25,53,46,32,16,52,52,19,22,52,50,14,48,57,48,28,79,75,41,80,91,51,60,58,71,56,34,22,51,51,21,22,51,52,16,33,52,50,31,50,49,55,49,51,54,51,47,56,62,67,45,48,68,51,50,59,52,50,54,69,73,47,60,71,67,78,70,63,62,89,83,126

Secondary structure (DSSP, 8-state):
----SSGGGSHHHHTS-HHHHHHHHHHHHHHHH-TTSHHHHHHHHHHHHHHHHHHHHHHHHHTT-TTS-HHHHHHHHHHHHHHHHHHHHHHHHHHHHHHHHHHHHHH-HHHHS-----

Mean predicted aligned error: 10.12 Å